Protein AF-A0A3D3RTX7-F1 (afdb_monomer)

Secondary structure (DSSP, 8-state):
-BTTT-TT-S--SEE--GGGTT-S-GGGG-EEEEEEEEEPTTSHHHHHH--SEEEEEEEES-EE-GGGHHHHHHTTEEEEEE-TTS-SEEEEEE-

Mean predicted aligned error: 3.93 Å

Solvent-accessible surface area (backbone atoms only — not comparable to full-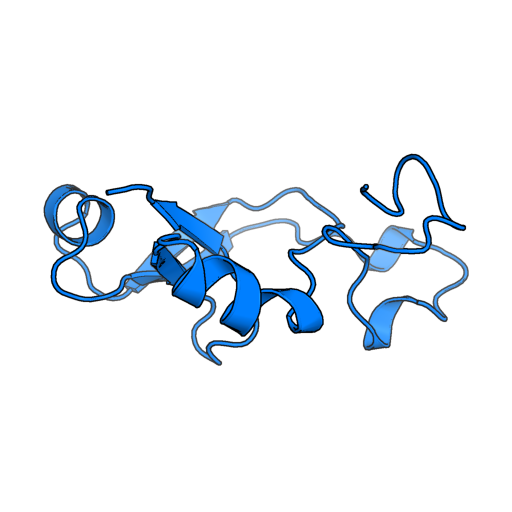atom values): 5664 Å² total; per-residue (Å²): 85,40,38,90,82,40,77,79,48,94,48,51,50,30,25,64,52,78,91,50,71,82,50,89,65,62,83,81,54,55,46,72,46,79,45,64,34,34,33,34,86,96,32,72,66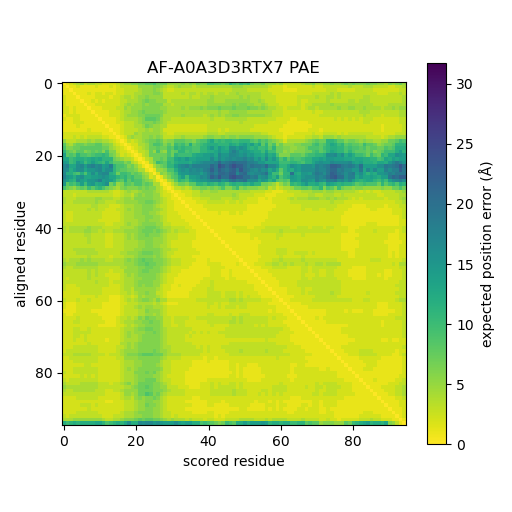,24,67,72,68,73,47,56,68,46,74,47,79,44,82,48,54,67,39,62,31,67,92,48,46,63,66,40,41,76,73,51,44,40,74,36,17,19,29,83,85,62,75,43,68,76,36,75,46,78,125

Nearest PDB structures (foldseek):
  4zdi-assembly3_D  TM=9.686E-01  e=3.734E-09  Mycobacterium tuberculosis H37Rv
  4zdi-assembly5_F  TM=9.663E-01  e=4.511E-09  Mycobacterium tuberculosis H37Rv
  3nva-assembly1_A  TM=8.870E-01  e=9.016E-09  Saccharolobus solfataricus
  2ad5-assembly1_A  TM=8.693E-01  e=1.440E-07  Escherichia coli K-12
  8fvd-assembly1_A-2  TM=8.612E-01  e=1.440E-07  Escherichia coli

Radius of gyration: 14.27 Å; Cα contacts (8 Å, |Δi|>4): 156; chains: 1; bounding box: 29×28×37 Å

Structure (mmCIF, N/CA/C/O backbone):
data_AF-A0A3D3RTX7-F1
#
_entry.id   AF-A0A3D3RTX7-F1
#
loop_
_atom_site.group_PDB
_atom_site.id
_atom_site.type_symbol
_atom_site.label_atom_id
_atom_site.label_alt_id
_atom_site.label_comp_id
_atom_site.label_asym_id
_atom_site.label_entity_id
_atom_site.label_seq_id
_atom_site.pdbx_PDB_ins_code
_atom_site.Cartn_x
_atom_site.Cartn_y
_atom_site.Cartn_z
_atom_site.occupancy
_atom_site.B_iso_or_equiv
_atom_site.auth_seq_id
_atom_site.auth_comp_id
_atom_site.auth_asym_id
_atom_site.auth_atom_id
_atom_site.pdbx_PDB_model_num
ATOM 1 N N . ASN A 1 1 ? 5.228 -10.278 -12.760 1.00 90.88 1 ASN A N 1
ATOM 2 C CA . ASN A 1 1 ? 6.531 -9.999 -12.112 1.00 90.88 1 ASN A CA 1
ATOM 3 C C . ASN A 1 1 ? 6.543 -8.539 -11.641 1.00 90.88 1 ASN A C 1
ATOM 5 O O . ASN A 1 1 ? 5.534 -7.865 -11.836 1.00 90.88 1 ASN A O 1
ATOM 9 N N . SER A 1 2 ? 7.621 -8.062 -11.012 1.00 95.81 2 SER A N 1
ATOM 10 C CA . SER A 1 2 ? 7.842 -6.632 -10.731 1.00 95.81 2 SER A CA 1
ATOM 11 C C . SER A 1 2 ? 8.644 -5.977 -11.858 1.00 95.81 2 SER A C 1
ATOM 13 O O . SER A 1 2 ? 9.606 -6.585 -12.341 1.00 95.81 2 SER A O 1
ATOM 15 N N . THR A 1 3 ? 8.306 -4.739 -12.232 1.00 94.00 3 THR A N 1
ATOM 16 C CA . THR A 1 3 ? 9.112 -3.949 -13.187 1.00 94.00 3 THR A CA 1
ATOM 17 C C . THR A 1 3 ? 10.472 -3.536 -12.629 1.00 94.00 3 THR A C 1
ATOM 19 O O . THR A 1 3 ? 11.349 -3.147 -13.395 1.00 94.00 3 THR A O 1
ATOM 22 N N . GLU A 1 4 ? 10.687 -3.699 -11.320 1.00 93.25 4 GLU A N 1
ATOM 23 C CA . GLU A 1 4 ? 12.003 -3.574 -10.689 1.00 93.25 4 GLU A CA 1
ATOM 24 C C . GLU A 1 4 ? 13.028 -4.563 -11.259 1.00 93.25 4 GLU A C 1
ATOM 26 O O . GLU A 1 4 ? 14.192 -4.212 -11.440 1.00 93.25 4 GLU A O 1
ATOM 31 N N . PHE A 1 5 ? 12.596 -5.796 -11.540 1.00 94.62 5 PHE A N 1
ATOM 32 C CA . PHE A 1 5 ? 13.478 -6.877 -11.989 1.00 94.62 5 PHE A CA 1
ATOM 33 C C . PHE A 1 5 ? 13.358 -7.147 -13.485 1.00 94.62 5 PHE A C 1
ATOM 35 O O . PHE A 1 5 ? 14.346 -7.481 -14.134 1.00 94.62 5 PHE A O 1
ATOM 42 N N . ASP A 1 6 ? 12.147 -7.018 -14.026 1.00 95.19 6 ASP A N 1
ATOM 43 C CA . ASP A 1 6 ? 11.858 -7.225 -15.440 1.00 95.19 6 ASP A CA 1
ATOM 44 C C . ASP A 1 6 ? 10.988 -6.072 -15.965 1.00 95.19 6 ASP A C 1
ATOM 46 O O . ASP A 1 6 ? 9.755 -6.142 -15.898 1.00 95.19 6 ASP A O 1
ATOM 50 N N . PRO A 1 7 ? 11.612 -5.005 -16.500 1.00 91.69 7 PRO A N 1
ATOM 51 C CA . PRO A 1 7 ? 10.901 -3.838 -17.020 1.00 91.69 7 PRO A CA 1
ATOM 52 C C . PRO A 1 7 ? 9.964 -4.146 -18.194 1.00 91.69 7 PRO A C 1
ATOM 54 O O . PRO A 1 7 ? 9.083 -3.343 -18.497 1.00 91.69 7 PRO A O 1
ATOM 57 N N . PHE A 1 8 ? 10.151 -5.287 -18.865 1.00 94.00 8 PHE A N 1
ATOM 58 C CA . PHE A 1 8 ? 9.384 -5.688 -20.045 1.00 94.00 8 PHE A CA 1
ATOM 59 C C . PHE A 1 8 ? 8.371 -6.793 -19.741 1.00 94.00 8 PHE A C 1
ATOM 61 O O . PHE A 1 8 ? 7.782 -7.358 -20.666 1.00 94.00 8 PHE A O 1
ATOM 68 N N . THR A 1 9 ? 8.152 -7.104 -18.460 1.00 95.69 9 THR A N 1
ATOM 69 C CA . THR A 1 9 ? 7.217 -8.153 -18.067 1.00 95.69 9 THR A CA 1
ATOM 70 C C . THR A 1 9 ? 5.824 -7.870 -18.650 1.00 95.69 9 THR A C 1
ATOM 72 O O . THR A 1 9 ? 5.300 -6.764 -18.491 1.00 95.69 9 THR A O 1
ATOM 75 N N . PRO A 1 10 ? 5.166 -8.854 -19.295 1.00 95.69 10 PRO A N 1
ATOM 76 C CA . PRO A 1 10 ? 3.813 -8.659 -19.819 1.00 95.69 10 PRO A CA 1
ATOM 77 C C . PRO A 1 10 ? 2.787 -8.466 -18.694 1.00 95.69 10 PRO A C 1
ATOM 79 O O . PRO A 1 10 ? 1.692 -7.959 -18.931 1.00 95.69 10 PRO A O 1
ATOM 82 N N 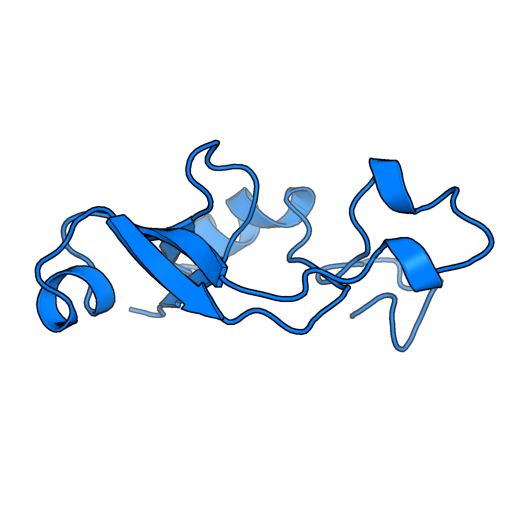. HIS A 1 11 ? 3.150 -8.849 -17.461 1.00 96.31 11 HIS A N 1
ATOM 83 C CA . HIS A 1 11 ? 2.292 -8.757 -16.288 1.00 96.31 11 HIS A CA 1
ATOM 84 C C . HIS A 1 11 ? 2.969 -7.994 -15.135 1.00 96.31 11 HIS A C 1
ATOM 86 O O . HIS A 1 11 ? 3.495 -8.629 -14.208 1.00 96.31 11 HIS A O 1
ATOM 92 N N . PRO A 1 12 ? 2.988 -6.645 -15.174 1.00 95.88 12 PRO A N 1
ATOM 93 C CA . PRO A 1 12 ? 3.625 -5.811 -14.153 1.00 95.88 12 PRO A CA 1
ATOM 94 C C . PRO A 1 12 ? 2.714 -5.672 -12.927 1.00 95.88 12 PRO A C 1
ATOM 96 O O . PRO A 1 12 ? 2.005 -4.681 -12.774 1.00 95.88 12 PRO A O 1
ATOM 99 N N . VAL A 1 13 ? 2.683 -6.706 -12.082 1.00 96.62 13 VAL A N 1
ATOM 100 C CA . VAL A 1 13 ? 1.837 -6.759 -10.870 1.00 96.62 13 VAL A CA 1
ATOM 101 C C . VAL A 1 13 ? 2.323 -5.764 -9.818 1.00 96.62 13 VAL A C 1
ATOM 103 O O . VAL A 1 13 ? 1.515 -5.141 -9.138 1.00 96.62 13 VAL A O 1
ATOM 106 N N . ILE A 1 14 ? 3.640 -5.598 -9.717 1.00 97.00 14 ILE A N 1
ATOM 107 C CA . ILE A 1 14 ? 4.287 -4.549 -8.932 1.00 97.00 14 ILE A CA 1
ATOM 108 C C . ILE A 1 14 ? 4.965 -3.605 -9.920 1.00 97.00 14 ILE A C 1
ATOM 110 O O . ILE A 1 14 ? 5.698 -4.059 -10.803 1.00 97.00 14 ILE A O 1
ATOM 114 N N . ASP A 1 15 ? 4.673 -2.314 -9.813 1.00 93.62 15 ASP A N 1
ATOM 115 C CA . ASP A 1 15 ? 5.109 -1.320 -10.788 1.00 93.62 15 ASP A CA 1
ATOM 116 C C . ASP A 1 15 ? 5.309 0.060 -10.146 1.00 93.62 15 ASP A C 1
ATOM 118 O O . ASP A 1 15 ? 4.856 0.320 -9.032 1.00 93.62 15 ASP A O 1
ATOM 122 N N . LEU A 1 16 ? 5.997 0.959 -10.845 1.00 89.75 16 LEU A N 1
ATOM 123 C CA . LEU A 1 16 ? 5.997 2.378 -10.492 1.00 89.75 16 LEU A CA 1
ATOM 124 C C . LEU A 1 16 ? 4.605 2.967 -10.751 1.00 89.75 16 LEU A C 1
ATOM 126 O O . LEU A 1 16 ? 3.919 2.566 -11.700 1.00 89.75 16 LEU A O 1
ATOM 130 N N . MET A 1 17 ? 4.206 3.963 -9.955 1.00 79.69 17 MET A N 1
ATOM 131 C CA . MET A 1 17 ? 2.969 4.695 -10.228 1.00 79.69 17 MET A CA 1
ATOM 132 C C . MET A 1 17 ? 3.011 5.311 -11.629 1.00 79.69 17 MET A C 1
ATOM 134 O O . MET A 1 17 ? 4.065 5.722 -12.114 1.00 79.69 17 MET A O 1
ATOM 138 N N . GLU A 1 18 ? 1.859 5.391 -12.290 1.00 71.31 18 GLU A N 1
ATOM 139 C CA . GLU A 1 18 ? 1.776 5.835 -13.684 1.00 71.31 18 GLU A CA 1
ATOM 140 C C . GLU A 1 18 ? 2.312 7.263 -13.867 1.00 71.31 18 GLU A C 1
ATOM 142 O O . GLU A 1 18 ? 3.016 7.532 -14.842 1.00 71.31 18 GLU A O 1
ATOM 147 N N . GLU A 1 19 ? 2.113 8.143 -12.875 1.00 69.62 19 GLU A N 1
ATOM 148 C CA . GLU A 1 19 ? 2.679 9.498 -12.882 1.00 69.62 19 GLU A CA 1
ATOM 149 C C . GLU A 1 19 ? 4.220 9.513 -12.799 1.00 69.62 19 GLU A C 1
ATOM 151 O O . GLU A 1 19 ? 4.862 10.487 -13.190 1.00 69.62 19 GLU A O 1
ATOM 156 N N . GLN A 1 20 ? 4.833 8.430 -12.314 1.00 69.25 20 GLN A N 1
ATOM 157 C CA . GLN A 1 20 ? 6.274 8.313 -12.084 1.00 69.25 20 GLN A CA 1
ATOM 158 C C . GLN A 1 20 ? 7.031 7.626 -13.228 1.00 69.25 20 GLN A C 1
ATOM 160 O O . GLN A 1 20 ? 8.254 7.739 -13.300 1.00 69.25 20 GLN A O 1
ATOM 165 N N . LYS A 1 21 ? 6.333 6.957 -14.156 1.00 68.12 21 LYS A N 1
ATOM 166 C CA . LYS A 1 21 ? 6.956 6.185 -15.251 1.00 68.12 21 LYS A CA 1
ATOM 167 C C . LYS A 1 21 ? 7.784 7.026 -16.226 1.00 68.12 21 LYS A C 1
ATOM 169 O O . LYS A 1 21 ? 8.711 6.511 -16.840 1.00 68.12 21 LYS A O 1
ATOM 174 N N . ASN A 1 22 ? 7.477 8.317 -16.352 1.00 67.19 22 ASN A N 1
ATOM 175 C CA . ASN A 1 22 ? 8.190 9.239 -17.246 1.00 67.19 22 ASN A CA 1
ATOM 176 C C . ASN A 1 22 ? 9.342 9.994 -16.558 1.00 67.19 22 ASN A C 1
ATOM 178 O O . ASN A 1 22 ? 9.998 10.830 -17.186 1.00 67.19 22 ASN A O 1
ATOM 182 N N . ILE A 1 23 ? 9.591 9.736 -15.272 1.00 69.06 23 ILE A N 1
ATOM 183 C CA . ILE A 1 23 ? 10.633 10.425 -14.512 1.00 69.06 23 ILE A CA 1
ATOM 184 C C . ILE A 1 23 ? 11.985 9.753 -14.793 1.00 69.06 23 ILE A C 1
ATOM 186 O O . ILE A 1 23 ? 12.203 8.597 -14.443 1.00 69.06 23 ILE A O 1
ATOM 190 N N . LYS A 1 24 ? 12.912 10.496 -15.416 1.00 62.88 24 LYS A N 1
ATOM 191 C CA . LYS A 1 24 ? 14.258 10.004 -15.777 1.00 62.88 24 LYS A CA 1
ATOM 192 C C . LYS A 1 24 ? 15.155 9.743 -14.566 1.00 62.88 24 LYS A C 1
ATOM 194 O O . LYS A 1 24 ? 15.974 8.832 -14.599 1.00 62.88 24 LYS A O 1
ATOM 199 N N . GLU A 1 25 ? 14.999 10.530 -13.505 1.00 65.94 25 GLU A N 1
ATOM 200 C CA . GLU A 1 25 ? 15.699 10.324 -12.242 1.00 65.94 25 GLU A CA 1
ATOM 201 C C . GLU A 1 25 ? 14.736 9.784 -11.197 1.00 65.94 25 GLU A C 1
ATOM 203 O O . GLU A 1 25 ? 13.962 10.521 -10.585 1.00 65.94 25 GLU A O 1
ATOM 208 N N . LEU A 1 26 ? 14.822 8.480 -10.944 1.00 63.88 26 LEU A N 1
ATOM 209 C CA . LEU A 1 26 ? 13.973 7.835 -9.953 1.00 63.88 26 LEU A CA 1
ATOM 210 C C . LEU A 1 26 ? 14.167 8.421 -8.549 1.00 63.88 26 LEU A C 1
ATOM 212 O O . LEU A 1 26 ? 13.326 8.181 -7.705 1.00 63.88 26 LEU A O 1
ATOM 216 N N . GLY A 1 27 ? 15.202 9.222 -8.258 1.00 61.06 27 GLY A N 1
ATOM 217 C CA . GLY A 1 27 ? 15.430 9.854 -6.948 1.00 61.06 27 GLY A CA 1
ATOM 218 C C . GLY A 1 27 ? 14.156 10.371 -6.257 1.00 61.06 27 GLY A C 1
ATOM 219 O O . GLY A 1 27 ? 13.938 10.037 -5.092 1.00 61.06 27 GLY A O 1
ATOM 220 N N . GLY A 1 28 ? 13.273 11.053 -6.999 1.00 63.38 28 GLY A N 1
ATOM 221 C CA . GLY A 1 28 ? 12.011 11.621 -6.501 1.00 63.38 28 GLY A CA 1
ATOM 222 C C . GLY A 1 28 ? 10.809 10.670 -6.390 1.00 63.38 28 GLY A C 1
ATOM 223 O O . GLY A 1 28 ? 9.752 11.102 -5.946 1.00 63.38 28 GLY A O 1
ATOM 224 N N . THR A 1 29 ? 10.928 9.394 -6.773 1.00 74.75 29 THR A N 1
ATOM 225 C CA . THR A 1 29 ? 9.801 8.437 -6.752 1.00 74.75 29 THR A CA 1
ATOM 226 C C . THR A 1 29 ? 9.645 7.676 -5.435 1.00 74.75 29 THR A C 1
ATOM 228 O O . THR A 1 29 ? 8.674 6.949 -5.251 1.00 74.75 29 THR A O 1
ATOM 231 N N . MET A 1 30 ? 10.599 7.818 -4.509 1.00 83.38 30 MET A N 1
ATOM 232 C CA . MET A 1 30 ? 10.592 7.099 -3.234 1.00 83.38 30 MET A CA 1
ATOM 233 C C . MET A 1 30 ? 9.532 7.659 -2.285 1.00 83.38 30 MET A C 1
ATOM 235 O O . MET A 1 30 ? 9.597 8.829 -1.910 1.00 83.38 30 MET A O 1
ATOM 239 N N . ARG A 1 31 ? 8.636 6.797 -1.798 1.00 90.88 31 ARG A N 1
ATOM 240 C CA . ARG A 1 31 ? 7.853 7.076 -0.592 1.00 90.88 31 ARG A CA 1
ATOM 241 C C . ARG A 1 31 ? 8.746 6.862 0.616 1.00 90.88 31 ARG A C 1
ATOM 243 O O . ARG A 1 31 ? 9.173 5.741 0.894 1.00 90.88 31 ARG A O 1
ATOM 250 N N . LEU A 1 32 ? 9.064 7.954 1.304 1.00 93.50 32 LEU A N 1
ATOM 251 C CA . LEU A 1 32 ? 9.935 7.964 2.473 1.00 93.50 32 LEU A CA 1
ATOM 252 C C . LEU A 1 32 ? 9.283 8.757 3.601 1.00 93.50 32 LEU A C 1
ATOM 254 O O . LEU A 1 32 ? 9.065 9.956 3.467 1.00 93.50 32 LEU A O 1
ATOM 258 N N . GLY A 1 33 ? 9.047 8.102 4.734 1.00 94.69 33 GLY A N 1
ATOM 259 C CA . GLY A 1 33 ? 8.493 8.750 5.923 1.00 94.69 33 GLY A CA 1
ATOM 260 C C . GLY A 1 33 ? 7.160 8.155 6.346 1.00 94.69 33 GLY A C 1
ATOM 261 O O . GLY A 1 33 ? 6.841 7.032 5.976 1.00 94.69 33 GLY A O 1
ATOM 262 N N . SER A 1 34 ? 6.432 8.891 7.180 1.00 97.31 34 SER A N 1
ATOM 263 C CA . SER A 1 34 ? 5.155 8.448 7.738 1.00 97.31 34 SER A CA 1
ATOM 264 C C . SER A 1 34 ? 4.020 8.716 6.753 1.00 97.31 34 SER A C 1
ATOM 266 O O . SER A 1 34 ? 3.850 9.863 6.337 1.00 97.31 34 SER A O 1
ATOM 268 N N . TYR A 1 35 ? 3.254 7.686 6.396 1.00 97.12 35 TYR A N 1
ATOM 269 C CA . TYR A 1 35 ? 2.078 7.804 5.534 1.00 97.12 35 TYR A CA 1
ATOM 270 C C . TYR A 1 35 ? 0.846 7.201 6.214 1.00 97.12 35 TYR A C 1
ATOM 272 O O . TYR A 1 35 ? 0.969 6.228 6.960 1.00 97.12 35 TYR A O 1
ATOM 280 N N . PRO A 1 36 ? -0.341 7.780 5.971 1.00 98.00 36 PRO A N 1
ATOM 281 C CA . PRO A 1 36 ? -1.587 7.240 6.486 1.00 98.00 36 PRO A CA 1
ATOM 282 C C . PRO A 1 36 ? -1.978 5.945 5.762 1.00 98.00 36 PRO A C 1
ATOM 284 O O . PRO A 1 36 ? -1.871 5.857 4.539 1.00 98.00 36 PRO A O 1
ATOM 287 N N . CYS A 1 37 ? -2.510 4.987 6.516 1.00 98.44 37 CYS A N 1
ATOM 288 C CA . CYS A 1 37 ? -3.115 3.757 6.018 1.00 98.44 37 CYS A CA 1
ATOM 289 C C . CYS A 1 37 ? -4.485 3.568 6.689 1.00 98.44 37 CYS A C 1
ATOM 291 O O . CYS A 1 37 ? -4.589 3.500 7.917 1.00 98.44 37 CYS A O 1
ATOM 293 N N . LYS A 1 38 ? -5.542 3.542 5.876 1.00 98.62 38 LYS A N 1
ATOM 294 C CA . LYS A 1 38 ? -6.930 3.301 6.271 1.00 98.62 38 LYS A CA 1
ATOM 295 C C . LYS A 1 38 ? -7.174 1.793 6.300 1.00 98.62 38 LYS A C 1
ATOM 297 O O . LYS A 1 38 ? -7.098 1.127 5.267 1.00 98.62 38 LYS A O 1
ATOM 302 N N . LEU A 1 39 ? -7.454 1.267 7.485 1.00 98.62 39 LEU A N 1
ATOM 303 C CA . LEU A 1 39 ? -7.698 -0.146 7.741 1.00 98.62 39 LEU A CA 1
ATOM 304 C C . LEU A 1 39 ? -9.164 -0.494 7.482 1.00 98.62 39 LEU A C 1
ATOM 306 O O . LEU A 1 39 ? -10.074 0.191 7.949 1.00 98.62 39 LEU A O 1
ATOM 310 N N . VAL A 1 40 ? -9.392 -1.587 6.760 1.00 97.69 40 VAL A N 1
ATOM 311 C CA . VAL A 1 40 ? -10.733 -2.045 6.385 1.00 97.69 40 VAL A CA 1
ATOM 312 C C . VAL A 1 40 ? -11.397 -2.761 7.560 1.00 97.69 40 VAL A C 1
ATOM 314 O O . VAL A 1 40 ? -10.791 -3.612 8.212 1.00 97.69 40 VAL A O 1
ATOM 317 N N . GLU A 1 41 ? -12.657 -2.428 7.835 1.00 97.38 41 GLU A N 1
ATOM 318 C CA . GLU A 1 41 ? -13.427 -3.034 8.923 1.00 97.38 41 GLU A CA 1
ATOM 319 C C . GLU A 1 41 ? -13.577 -4.559 8.746 1.00 97.38 41 GLU A C 1
ATOM 321 O O . GLU A 1 41 ? -13.723 -5.055 7.629 1.00 97.38 41 GLU A O 1
ATOM 326 N N . GLY A 1 42 ? -13.527 -5.315 9.850 1.00 96.69 42 GLY A N 1
ATOM 327 C CA . GLY A 1 42 ? -13.630 -6.783 9.825 1.00 96.69 42 GLY A CA 1
ATOM 328 C C . GLY A 1 42 ? -12.383 -7.533 9.328 1.00 96.69 42 GLY A C 1
ATOM 329 O O . GLY A 1 42 ? -12.475 -8.721 9.020 1.00 96.69 42 GLY A O 1
ATOM 330 N N . THR A 1 43 ? -11.230 -6.865 9.229 1.00 98.00 43 THR A N 1
ATOM 331 C CA . THR A 1 43 ? -9.934 -7.484 8.891 1.00 98.00 43 THR A CA 1
ATOM 332 C C . THR A 1 43 ? -9.081 -7.735 10.133 1.00 98.00 43 THR A C 1
ATOM 334 O O . THR A 1 43 ? -9.258 -7.073 11.161 1.00 98.00 43 THR A O 1
ATOM 337 N N . LYS A 1 44 ? -8.110 -8.658 10.053 1.00 97.88 44 LYS A N 1
ATOM 338 C CA . LYS A 1 44 ? -7.233 -8.956 11.201 1.00 97.88 44 LYS A CA 1
ATOM 339 C C . LYS A 1 44 ? -6.410 -7.737 11.599 1.00 97.88 44 LYS A C 1
ATOM 341 O O . LYS A 1 44 ? -6.245 -7.465 12.787 1.00 97.88 44 LYS A O 1
ATOM 346 N N . VAL A 1 45 ? -5.912 -6.974 10.624 1.00 97.88 45 VAL A N 1
ATOM 347 C CA . VAL A 1 45 ? -5.137 -5.761 10.914 1.00 97.88 45 VAL A CA 1
ATOM 348 C C . VAL A 1 45 ? -5.971 -4.713 11.659 1.00 97.88 45 VAL A C 1
ATOM 350 O O . VAL A 1 45 ? -5.482 -4.108 12.616 1.00 97.88 45 VAL A O 1
ATOM 353 N N . ARG A 1 46 ? -7.254 -4.553 11.305 1.00 98.12 46 ARG A N 1
ATOM 354 C CA . ARG A 1 46 ? -8.181 -3.656 12.008 1.00 98.12 46 ARG A CA 1
ATOM 355 C C . ARG A 1 46 ? -8.383 -4.072 13.467 1.00 98.12 46 ARG A C 1
ATOM 357 O O . ARG A 1 46 ? -8.395 -3.205 14.342 1.00 98.12 46 ARG A O 1
ATOM 364 N N . GLU A 1 47 ? -8.493 -5.372 13.739 1.00 98.00 47 GLU A N 1
ATOM 365 C CA . GLU A 1 47 ? -8.622 -5.915 15.101 1.00 98.00 47 GLU A CA 1
ATOM 366 C C . GLU A 1 47 ? -7.355 -5.716 15.944 1.00 98.00 47 GLU A C 1
ATOM 368 O O . GLU A 1 47 ? -7.445 -5.405 17.136 1.00 98.00 47 GLU A O 1
ATOM 373 N N . 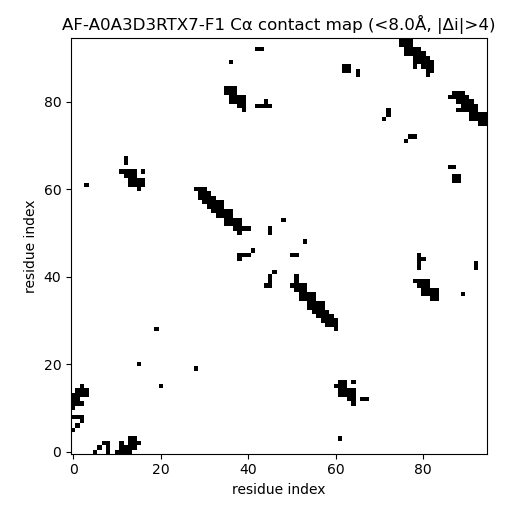ILE A 1 48 ? -6.176 -5.863 15.330 1.00 98.06 48 ILE A N 1
ATOM 374 C CA . ILE A 1 48 ? -4.878 -5.688 15.996 1.00 98.06 48 ILE A CA 1
ATOM 375 C C . ILE A 1 48 ? -4.681 -4.228 16.407 1.00 98.06 48 ILE A C 1
ATOM 377 O O . ILE A 1 48 ? -4.407 -3.943 17.574 1.00 98.06 48 ILE A O 1
ATOM 381 N N . TYR A 1 49 ? -4.838 -3.299 15.460 1.00 98.19 49 TYR A N 1
ATOM 382 C CA . TYR A 1 49 ? -4.574 -1.881 15.707 1.00 98.19 49 TYR A CA 1
ATOM 383 C C . TYR A 1 49 ? -5.707 -1.181 16.459 1.00 98.19 49 TYR A C 1
ATOM 385 O O . TYR A 1 49 ? -5.467 -0.175 17.126 1.00 98.19 49 TYR A O 1
ATOM 393 N N . LYS A 1 50 ? -6.947 -1.680 16.354 1.00 98.19 50 LYS A N 1
ATOM 394 C CA . LYS A 1 50 ? -8.157 -1.074 16.946 1.00 98.19 50 LYS A CA 1
ATOM 395 C C . LYS A 1 50 ? -8.389 0.384 16.529 1.00 98.19 50 LYS A C 1
ATOM 397 O O . LYS A 1 50 ? -9.169 1.097 17.154 1.00 98.19 50 LYS A O 1
ATOM 402 N N . GLN A 1 51 ? -7.774 0.812 15.431 1.00 97.88 51 GLN A N 1
ATOM 403 C CA . GLN A 1 51 ? -7.905 2.138 14.829 1.00 97.88 51 GLN A CA 1
ATOM 404 C C . GLN A 1 51 ? -8.310 2.001 13.361 1.00 97.88 51 GLN A C 1
ATOM 406 O O . GLN A 1 51 ? -7.966 1.010 12.726 1.00 97.88 51 GLN A O 1
ATOM 411 N N . GLU A 1 52 ? -9.103 2.942 12.849 1.00 97.81 52 GLU A N 1
ATOM 412 C CA . GLU A 1 52 ? -9.466 2.973 11.424 1.00 97.81 52 GLU A CA 1
ATOM 413 C C . GLU A 1 52 ? -8.319 3.540 10.585 1.00 97.81 52 GLU A C 1
ATOM 415 O O . GLU A 1 52 ? -8.060 3.067 9.488 1.00 97.81 52 GLU A O 1
ATOM 420 N N . LEU A 1 53 ? -7.605 4.535 11.111 1.00 98.38 53 LEU A N 1
ATOM 421 C CA . LEU A 1 53 ? -6.508 5.201 10.425 1.00 98.38 53 LEU A CA 1
ATOM 422 C C . LEU A 1 53 ? -5.238 5.073 11.258 1.00 98.38 53 LEU A C 1
ATOM 424 O O . LEU A 1 53 ? -5.196 5.544 12.396 1.00 98.38 53 LEU A O 1
ATOM 428 N N . ILE A 1 54 ? -4.212 4.465 10.673 1.00 98.50 54 ILE A N 1
ATOM 429 C CA . ILE A 1 54 ? -2.884 4.331 11.273 1.00 98.50 54 ILE A CA 1
ATOM 430 C C . ILE A 1 54 ? -1.852 5.081 10.433 1.00 98.50 54 ILE A C 1
ATOM 432 O O . ILE A 1 54 ? -2.121 5.466 9.295 1.00 98.50 54 ILE A O 1
ATOM 436 N N . TYR A 1 55 ? -0.668 5.290 10.998 1.00 98.38 55 TYR A N 1
ATOM 437 C CA . TYR A 1 55 ? 0.447 5.939 10.319 1.00 98.38 55 TYR A CA 1
ATOM 438 C C . TYR A 1 55 ? 1.676 5.052 10.421 1.00 98.38 55 TYR A C 1
ATOM 440 O O . TYR A 1 55 ? 2.168 4.809 11.521 1.00 98.38 55 TYR A O 1
ATOM 448 N N . GLU A 1 56 ? 2.172 4.597 9.276 1.00 97.88 56 GLU A N 1
ATOM 449 C CA . GLU A 1 56 ? 3.322 3.701 9.201 1.00 97.88 56 GLU A CA 1
ATOM 450 C C . GLU A 1 56 ? 4.439 4.308 8.361 1.00 97.88 56 GLU A C 1
ATOM 452 O O . GLU A 1 56 ? 4.233 5.219 7.553 1.00 97.88 56 GLU A O 1
ATOM 457 N N . ARG A 1 57 ? 5.670 3.847 8.600 1.00 97.38 57 ARG A N 1
ATOM 458 C CA . ARG A 1 57 ? 6.847 4.379 7.911 1.00 97.38 57 ARG A CA 1
ATOM 459 C C . ARG A 1 57 ? 7.130 3.595 6.638 1.00 97.38 57 ARG A C 1
ATOM 461 O O . ARG A 1 57 ? 7.506 2.431 6.692 1.00 97.38 57 ARG A O 1
ATOM 468 N N . HIS A 1 58 ? 7.069 4.283 5.506 1.00 96.38 58 HIS A N 1
ATOM 469 C CA . HIS A 1 58 ? 7.397 3.740 4.194 1.00 96.38 58 HIS A CA 1
ATOM 470 C C . HIS A 1 58 ? 8.835 4.087 3.809 1.00 96.38 58 HIS A C 1
ATOM 472 O O . HIS A 1 58 ? 9.366 5.151 4.155 1.00 96.38 58 HIS A O 1
ATOM 478 N N . ARG A 1 59 ? 9.469 3.160 3.088 1.00 95.06 59 ARG A N 1
ATOM 479 C CA . ARG A 1 59 ? 10.739 3.357 2.381 1.00 95.06 59 ARG A CA 1
ATOM 480 C C . ARG A 1 59 ? 10.799 2.431 1.165 1.00 95.06 59 ARG A C 1
ATOM 482 O O . ARG A 1 59 ? 11.605 1.505 1.124 1.00 95.06 59 ARG A O 1
ATOM 489 N N . HIS A 1 60 ? 9.922 2.666 0.196 1.00 93.88 60 HIS A N 1
ATOM 490 C CA . HIS A 1 60 ? 9.870 1.911 -1.061 1.00 93.88 60 HIS A CA 1
ATOM 491 C C . HIS A 1 60 ? 9.510 2.827 -2.239 1.00 93.88 60 HIS A C 1
ATOM 493 O O . HIS A 1 60 ? 9.274 4.023 -2.069 1.00 93.88 60 HIS A O 1
ATOM 499 N N . ARG A 1 61 ? 9.576 2.275 -3.453 1.00 91.81 61 ARG A N 1
ATOM 500 C CA . ARG A 1 61 ? 9.355 2.996 -4.722 1.00 91.81 61 ARG A CA 1
ATOM 501 C C . ARG A 1 61 ? 8.249 2.377 -5.563 1.00 91.81 61 ARG A C 1
ATOM 503 O O . ARG A 1 61 ? 7.531 3.096 -6.240 1.00 91.81 61 ARG A O 1
ATOM 510 N N . TYR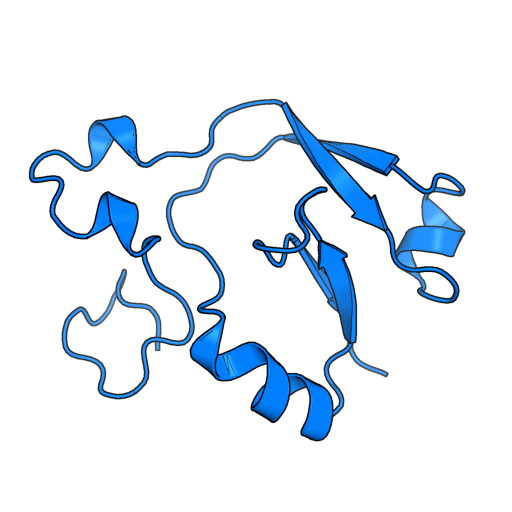 A 1 62 ? 8.172 1.052 -5.551 1.00 93.94 62 TYR A N 1
ATOM 511 C CA . TYR A 1 62 ? 7.201 0.300 -6.324 1.00 93.94 62 TYR A CA 1
ATOM 512 C C . TYR A 1 62 ? 5.946 0.058 -5.497 1.00 93.94 62 TYR A C 1
ATOM 514 O O . TYR A 1 62 ? 6.019 -0.060 -4.270 1.00 93.94 62 TYR A O 1
ATOM 522 N N . GLU A 1 63 ? 4.825 -0.019 -6.196 1.00 95.25 63 GLU A N 1
ATOM 523 C CA . GLU A 1 63 ? 3.485 -0.151 -5.648 1.00 95.25 63 GLU A CA 1
ATOM 524 C C . GLU A 1 63 ? 2.757 -1.319 -6.316 1.00 95.25 63 GLU A C 1
ATOM 526 O O . GLU A 1 63 ? 3.120 -1.768 -7.409 1.00 95.25 63 GLU A O 1
ATOM 531 N N . PHE A 1 64 ? 1.699 -1.809 -5.672 1.00 96.69 64 PHE A N 1
ATOM 532 C CA . PHE A 1 64 ? 0.795 -2.754 -6.316 1.00 96.69 64 PHE A CA 1
ATOM 533 C C . PHE A 1 64 ? 0.059 -2.082 -7.478 1.00 96.69 64 PHE A C 1
ATOM 535 O O . PHE A 1 64 ? -0.545 -1.018 -7.330 1.00 96.69 64 PHE A O 1
ATOM 542 N N . ASN A 1 65 ? 0.086 -2.712 -8.648 1.00 95.44 65 ASN A N 1
ATOM 543 C CA . ASN A 1 65 ? -0.569 -2.183 -9.830 1.00 95.44 65 ASN A CA 1
ATOM 544 C C . ASN A 1 65 ? -2.080 -2.424 -9.758 1.00 95.44 65 ASN A C 1
ATOM 546 O O . ASN A 1 65 ? -2.557 -3.556 -9.850 1.00 95.44 65 ASN A O 1
ATOM 550 N N . ASN A 1 66 ? -2.845 -1.335 -9.684 1.00 93.69 66 ASN A N 1
ATOM 551 C CA 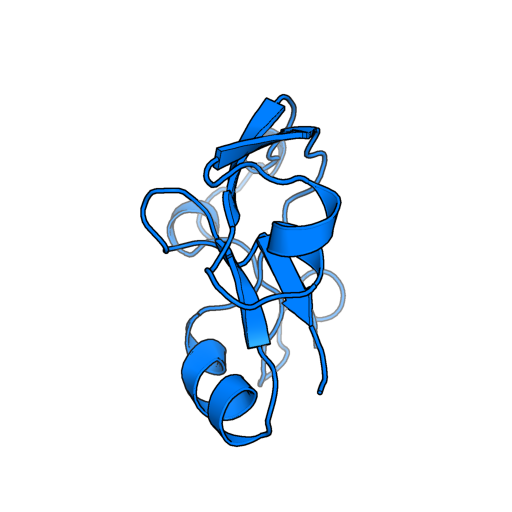. ASN A 1 66 ? -4.296 -1.387 -9.534 1.00 93.69 66 ASN A CA 1
ATOM 552 C C . ASN A 1 66 ? -5.042 -2.138 -10.640 1.00 93.69 66 ASN A C 1
ATOM 554 O O . ASN A 1 66 ? -6.148 -2.609 -10.385 1.00 93.69 66 ASN A O 1
ATOM 558 N N . LYS A 1 67 ? -4.443 -2.326 -11.827 1.00 94.12 67 LYS A N 1
ATOM 559 C CA . LYS A 1 67 ? -5.016 -3.178 -12.887 1.00 94.12 67 LYS A CA 1
ATOM 560 C C . LYS A 1 67 ? -5.244 -4.625 -12.430 1.00 94.12 67 LYS A C 1
ATOM 562 O O . LYS A 1 67 ? -6.045 -5.326 -13.032 1.00 94.12 67 LYS A O 1
ATOM 567 N N . TYR A 1 68 ? -4.556 -5.062 -11.375 1.00 95.88 68 TYR A N 1
ATOM 568 C CA . TYR A 1 68 ? -4.659 -6.409 -10.815 1.00 95.88 68 TYR A CA 1
ATOM 569 C C . TYR A 1 68 ? -5.534 -6.491 -9.562 1.00 95.88 68 TYR A C 1
ATOM 571 O O . TYR A 1 68 ? -5.669 -7.579 -9.012 1.00 95.88 68 TYR A O 1
ATOM 579 N N . ARG A 1 69 ? -6.143 -5.388 -9.101 1.00 94.94 69 ARG A N 1
ATOM 580 C CA . ARG A 1 69 ? -6.955 -5.399 -7.874 1.00 94.94 69 ARG A CA 1
ATOM 5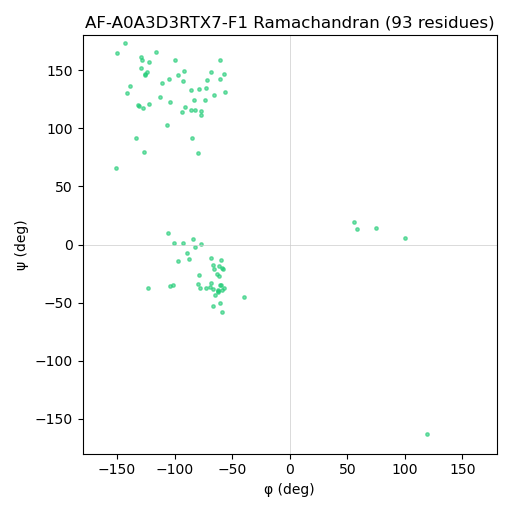81 C C . ARG A 1 69 ? -8.114 -6.381 -7.950 1.00 94.94 69 ARG A C 1
ATOM 583 O O . ARG A 1 69 ? -8.186 -7.292 -7.134 1.00 94.94 69 ARG A O 1
ATOM 590 N N . GLU A 1 70 ? -8.974 -6.198 -8.942 1.00 96.00 70 GLU A N 1
ATOM 591 C CA . GLU A 1 70 ? -10.184 -6.999 -9.113 1.00 96.00 70 GLU A CA 1
ATOM 592 C C . GLU A 1 70 ? -9.860 -8.494 -9.305 1.00 96.00 70 GLU A C 1
ATOM 594 O O . GLU A 1 70 ? -10.332 -9.283 -8.487 1.00 96.00 70 GLU A O 1
ATOM 599 N N . PRO A 1 71 ? -8.949 -8.905 -10.217 1.00 96.62 71 PRO A N 1
ATOM 600 C CA . PRO A 1 71 ? -8.573 -10.315 -10.344 1.00 96.62 71 PRO A CA 1
ATOM 601 C C . PRO A 1 71 ? -8.035 -10.944 -9.051 1.00 96.62 71 PRO A C 1
ATOM 603 O O . PRO A 1 71 ? -8.307 -12.107 -8.760 1.00 96.62 71 PRO A O 1
ATOM 606 N N . PHE A 1 72 ? -7.258 -10.198 -8.258 1.00 97.25 72 PHE A N 1
ATOM 607 C CA . PHE A 1 72 ? -6.728 -10.707 -6.991 1.00 97.25 72 PHE A CA 1
ATOM 608 C C . PHE A 1 72 ? -7.816 -10.815 -5.919 1.00 97.25 72 PHE A C 1
ATOM 610 O O . PHE A 1 72 ? -7.814 -11.780 -5.153 1.00 97.25 72 PHE A O 1
ATOM 617 N N . GLN A 1 73 ? -8.757 -9.869 -5.873 1.00 95.69 73 GLN A N 1
ATOM 618 C CA . GLN A 1 73 ? -9.905 -9.934 -4.966 1.00 95.69 73 GLN A CA 1
ATOM 619 C C . GLN A 1 73 ? -10.825 -11.107 -5.298 1.00 95.69 73 GLN A C 1
ATOM 621 O O . GLN A 1 73 ? -11.217 -11.842 -4.392 1.00 95.69 73 GLN A O 1
ATOM 626 N N . GLU A 1 74 ? -11.115 -11.332 -6.581 1.00 96.69 74 GLU A N 1
ATOM 627 C CA . GLU A 1 74 ? -11.883 -12.493 -7.048 1.00 96.69 74 GLU A CA 1
ATOM 628 C C . GLU A 1 74 ? -11.195 -13.816 -6.691 1.00 96.69 74 GLU A C 1
ATOM 630 O O . G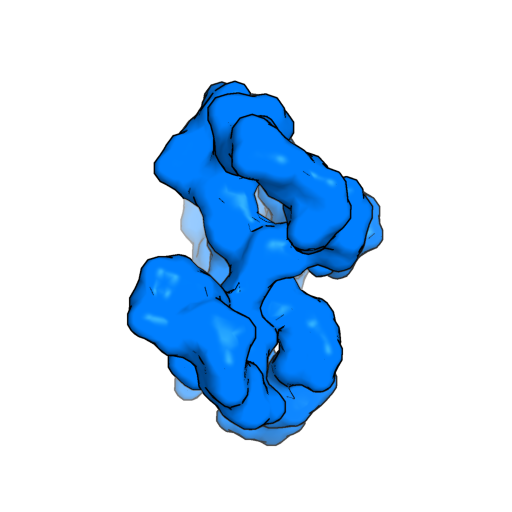LU A 1 74 ? -11.856 -14.789 -6.327 1.00 96.69 74 GLU A O 1
ATOM 635 N N . ALA A 1 75 ? -9.861 -13.837 -6.719 1.00 96.69 75 ALA A N 1
ATOM 636 C CA . ALA A 1 75 ? -9.054 -14.977 -6.293 1.00 96.69 75 ALA A CA 1
ATOM 637 C C . ALA A 1 75 ? -8.933 -15.126 -4.759 1.00 96.69 75 ALA A C 1
ATOM 639 O O . ALA A 1 75 ? -8.274 -16.053 -4.287 1.00 96.69 75 ALA A O 1
ATOM 640 N N . GLY A 1 76 ? -9.560 -14.244 -3.974 1.00 96.38 76 GLY A N 1
ATOM 641 C CA . GLY A 1 76 ? -9.653 -14.350 -2.515 1.00 96.38 76 GLY A CA 1
ATOM 642 C C . GLY A 1 76 ? -8.678 -13.482 -1.715 1.00 96.38 76 GLY A C 1
ATOM 643 O O . GLY A 1 76 ? -8.647 -13.596 -0.487 1.00 96.38 76 GLY A O 1
ATOM 644 N N . MET A 1 77 ? -7.899 -12.605 -2.357 1.00 97.62 77 MET A N 1
ATOM 645 C CA . MET A 1 77 ? -7.064 -11.637 -1.643 1.00 97.62 77 MET A CA 1
ATOM 646 C C . MET A 1 77 ? -7.917 -10.522 -1.031 1.00 97.62 77 MET A C 1
ATOM 648 O O . MET A 1 77 ? -8.783 -9.940 -1.682 1.00 97.62 77 MET A O 1
ATOM 652 N N . VAL A 1 78 ? -7.637 -10.179 0.223 1.00 97.94 78 VAL A N 1
ATOM 653 C CA . VAL A 1 78 ? -8.274 -9.057 0.917 1.00 97.94 78 VAL A CA 1
ATOM 654 C C . VAL A 1 78 ? -7.285 -7.900 0.981 1.00 97.94 78 VAL A C 1
ATOM 656 O O . VAL A 1 78 ? -6.201 -8.044 1.537 1.00 97.94 78 VAL A O 1
ATOM 659 N N . PHE A 1 79 ? -7.651 -6.736 0.449 1.00 97.81 79 PHE A N 1
ATOM 660 C CA . PHE A 1 79 ? -6.882 -5.504 0.643 1.00 97.81 79 PHE A CA 1
ATOM 661 C C . PHE A 1 79 ? -7.312 -4.858 1.959 1.00 97.81 79 PHE A C 1
ATOM 663 O O . PHE A 1 79 ? -8.300 -4.130 2.004 1.00 97.81 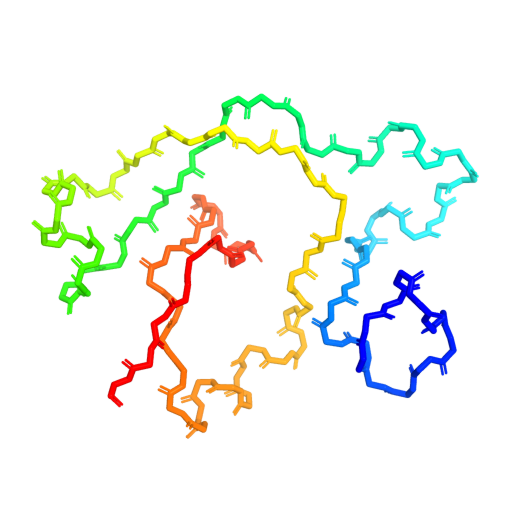79 PHE A O 1
ATOM 670 N N . SER A 1 80 ? -6.622 -5.202 3.045 1.00 98.19 80 SER A N 1
ATOM 671 C CA . SER A 1 80 ? -7.027 -4.855 4.409 1.00 98.19 80 SER A CA 1
ATOM 672 C C . SER A 1 80 ? -6.527 -3.493 4.889 1.00 98.19 80 SER A C 1
ATOM 674 O O . SER A 1 80 ? -7.027 -2.978 5.888 1.00 98.19 80 SER A O 1
ATOM 676 N N . GLY A 1 81 ? -5.591 -2.884 4.161 1.00 98.12 81 GLY A N 1
ATOM 677 C CA . GLY A 1 81 ? -5.126 -1.520 4.391 1.00 98.12 81 GLY A CA 1
ATOM 678 C C . GLY A 1 81 ? -4.875 -0.801 3.073 1.00 98.12 81 GLY A C 1
ATOM 679 O O . GLY A 1 81 ? -4.204 -1.336 2.187 1.00 98.12 81 GLY A O 1
ATOM 680 N N . LEU A 1 82 ? -5.419 0.406 2.945 1.00 98.31 82 LEU A N 1
ATOM 681 C CA . LEU A 1 82 ? -5.336 1.234 1.743 1.00 98.31 82 LEU A CA 1
ATOM 682 C C . LEU A 1 82 ? -4.845 2.641 2.094 1.00 98.31 82 LEU A C 1
ATOM 684 O O . LEU A 1 82 ? -5.014 3.098 3.223 1.00 98.31 82 LEU A O 1
ATOM 688 N N . SER A 1 83 ? -4.304 3.381 1.129 1.00 97.06 83 SER A N 1
ATOM 689 C CA . SER A 1 83 ? -4.147 4.831 1.304 1.00 97.06 83 SER A CA 1
ATOM 690 C C . SER A 1 83 ? -5.521 5.504 1.519 1.00 97.06 83 SER A C 1
ATOM 692 O O . SER A 1 83 ? -6.548 4.942 1.135 1.00 97.06 83 SER A O 1
ATOM 694 N N . PRO A 1 84 ? -5.606 6.709 2.117 1.00 96.50 84 PRO A N 1
ATOM 695 C CA . PRO A 1 84 ? -6.897 7.353 2.399 1.00 96.50 84 PRO A CA 1
ATOM 696 C C . PRO A 1 84 ? -7.752 7.673 1.168 1.00 96.50 84 PRO A C 1
ATOM 698 O O . PRO A 1 84 ? -8.972 7.733 1.277 1.00 96.50 84 PRO A O 1
ATOM 701 N N . ASP A 1 85 ? -7.118 7.881 0.012 1.00 94.94 85 ASP A N 1
ATOM 702 C CA . ASP A 1 85 ? -7.777 8.039 -1.293 1.00 94.94 85 ASP A CA 1
ATOM 703 C C . ASP A 1 85 ? -8.106 6.691 -1.960 1.00 94.94 85 ASP A C 1
ATOM 705 O O . ASP A 1 85 ? -8.551 6.645 -3.105 1.00 94.94 85 ASP A O 1
ATOM 709 N N . GLU A 1 86 ? -7.847 5.594 -1.247 1.00 93.94 86 GLU A N 1
ATOM 710 C CA . GLU A 1 86 ? -8.046 4.206 -1.641 1.00 93.94 86 GLU A CA 1
ATOM 711 C C . GLU A 1 86 ? -7.273 3.807 -2.904 1.00 93.94 86 GLU A C 1
ATOM 713 O O . GLU A 1 86 ? -7.505 2.732 -3.456 1.00 93.94 86 GLU A O 1
ATOM 718 N N . ARG A 1 87 ? -6.308 4.615 -3.367 1.00 92.12 87 ARG A N 1
ATOM 719 C CA . ARG A 1 87 ? -5.539 4.341 -4.590 1.00 92.12 87 ARG A CA 1
ATOM 720 C C . ARG A 1 87 ? -4.418 3.334 -4.387 1.00 92.12 87 ARG A C 1
ATOM 722 O O . ARG A 1 87 ? -4.157 2.572 -5.306 1.00 92.12 87 ARG A O 1
ATOM 729 N N . LEU A 1 88 ? -3.763 3.302 -3.235 1.00 95.50 88 LEU A N 1
ATOM 730 C CA . LEU A 1 88 ? -2.631 2.413 -2.970 1.00 95.50 88 LEU A CA 1
ATOM 731 C C . LEU A 1 88 ? -3.061 1.265 -2.067 1.00 95.50 88 LEU A C 1
ATOM 733 O O . LEU A 1 88 ? -3.901 1.436 -1.184 1.00 95.50 88 LEU A O 1
ATOM 737 N N . VAL A 1 89 ? -2.523 0.077 -2.336 1.00 97.38 89 VAL A N 1
ATOM 738 C CA . VAL A 1 89 ? -2.683 -1.096 -1.472 1.00 97.38 89 VAL A CA 1
ATOM 739 C C . VAL A 1 89 ? -1.485 -1.136 -0.536 1.00 97.38 89 VAL A C 1
ATOM 741 O O . VAL A 1 89 ? -0.366 -1.339 -0.993 1.00 97.38 89 VAL A O 1
ATOM 744 N N . GLU A 1 90 ? -1.731 -0.949 0.757 1.00 97.69 90 GLU A N 1
ATOM 745 C CA . GLU A 1 90 ? -0.679 -0.873 1.776 1.00 97.69 90 GLU A CA 1
ATOM 746 C C . GLU A 1 90 ? -0.546 -2.194 2.547 1.00 97.69 90 GLU A C 1
ATOM 748 O O . GLU A 1 90 ? 0.552 -2.587 2.935 1.00 97.69 90 GLU A O 1
ATOM 753 N N . ILE A 1 91 ? -1.665 -2.895 2.777 1.00 98.12 91 ILE A N 1
ATOM 754 C CA . ILE A 1 91 ? -1.713 -4.146 3.546 1.00 98.12 91 ILE A CA 1
ATOM 755 C C . ILE A 1 91 ? -2.656 -5.131 2.854 1.00 98.12 91 ILE A C 1
ATOM 757 O O . ILE A 1 91 ? -3.751 -4.766 2.418 1.00 98.12 91 ILE A O 1
ATOM 761 N N . VAL A 1 92 ? -2.222 -6.391 2.764 1.00 98.12 92 VAL A N 1
ATOM 762 C CA . VAL A 1 92 ? -3.003 -7.495 2.198 1.00 98.12 92 VAL A CA 1
ATOM 763 C C . VAL A 1 92 ? -3.140 -8.640 3.194 1.00 98.12 92 VAL A C 1
ATOM 765 O O . VAL A 1 92 ? -2.239 -8.907 3.989 1.00 98.12 92 VAL A O 1
ATOM 768 N N . GLU A 1 93 ? -4.258 -9.349 3.113 1.00 97.94 93 GLU A N 1
ATOM 769 C CA . GLU A 1 93 ? -4.559 -10.553 3.879 1.00 97.94 93 GLU A CA 1
ATOM 770 C C . GLU A 1 93 ? -5.020 -11.674 2.935 1.00 97.94 93 GLU A C 1
ATOM 772 O O . GLU A 1 93 ? -5.600 -11.431 1.873 1.00 97.94 93 GLU A O 1
ATOM 777 N N . LEU A 1 94 ? -4.775 -12.916 3.348 1.00 94.31 94 LEU A N 1
ATOM 778 C CA . LEU A 1 94 ? -5.385 -14.112 2.771 1.00 94.31 94 LEU A CA 1
ATOM 779 C C . LEU A 1 94 ? -6.336 -14.705 3.810 1.00 94.31 94 LEU A C 1
ATOM 781 O O . LEU A 1 94 ? -6.013 -14.722 5.004 1.00 94.31 94 LEU A O 1
ATOM 785 N N . LYS A 1 95 ? -7.503 -15.159 3.353 1.00 72.44 95 LYS A N 1
ATOM 786 C CA . LYS A 1 95 ? -8.461 -15.879 4.197 1.00 72.44 95 LYS A CA 1
ATOM 787 C C . LYS A 1 95 ? -8.065 -17.338 4.362 1.00 72.44 95 LYS A C 1
ATOM 789 O O . LYS A 1 95 ? -7.660 -17.950 3.351 1.00 72.44 95 LYS A O 1
#

Foldseek 3Di:
DDCVVPVPDPDHQKYADPVCPPPPDLPPQWQFAKAKKAFDPPDPVCVVVVDRIDIDGGTDRIFGDPVCVVVVVVVAKDLGIAHPVRPGRDDIDHD

Sequence (95 aa):
NSTEFDPFTPHPVIDLMEEQKNIKELGGTMRLGSYPCKLVEGTKVREIYKQELIYERHRHRYEFNNKYREPFQEAGMVFSGLSPDERLVEIVELK

pLDDT: mean 91.95, std 10.21, range [61.06, 98.62]